Protein AF-A0A8J8CEZ8-F1 (afdb_monomer_lite)

Structure (mmCIF, N/CA/C/O backbone):
data_AF-A0A8J8CEZ8-F1
#
_entry.id   AF-A0A8J8CEZ8-F1
#
loop_
_atom_site.group_PDB
_atom_site.id
_atom_site.type_symbol
_atom_site.label_atom_id
_atom_site.label_alt_id
_atom_site.label_comp_id
_atom_site.label_asym_id
_atom_site.label_entity_id
_atom_site.label_seq_id
_atom_site.pdbx_PDB_ins_code
_atom_site.Cartn_x
_atom_site.Cartn_y
_atom_site.Cartn_z
_atom_site.occupancy
_atom_site.B_iso_or_equiv
_atom_site.auth_seq_id
_atom_site.auth_comp_id
_atom_site.auth_asym_id
_atom_site.auth_atom_id
_atom_site.pdbx_PDB_model_num
ATOM 1 N N . ALA A 1 1 ? 4.492 6.160 35.138 1.00 44.81 1 ALA A N 1
ATOM 2 C CA . ALA A 1 1 ? 5.786 5.845 35.775 1.00 44.81 1 ALA A CA 1
ATOM 3 C C . ALA A 1 1 ? 6.842 6.948 35.586 1.00 44.81 1 ALA A C 1
ATOM 5 O O . ALA A 1 1 ? 8.017 6.666 35.756 1.00 44.81 1 ALA A O 1
ATOM 6 N N . TYR A 1 2 ? 6.463 8.201 35.292 1.00 51.16 2 TYR A N 1
ATOM 7 C CA . TYR A 1 2 ? 7.437 9.279 35.070 1.00 51.16 2 TYR A CA 1
ATOM 8 C C . TYR A 1 2 ? 6.919 10.587 35.657 1.00 51.16 2 TYR A C 1
ATOM 10 O O . TYR A 1 2 ? 6.386 11.443 34.961 1.00 51.16 2 TYR A O 1
ATOM 18 N N . THR A 1 3 ? 7.048 10.704 36.970 1.00 40.44 3 THR A N 1
ATOM 19 C CA . THR A 1 3 ? 6.851 11.951 37.705 1.00 40.44 3 THR A CA 1
ATOM 20 C C . THR A 1 3 ? 8.167 12.202 38.431 1.00 40.44 3 THR A C 1
ATOM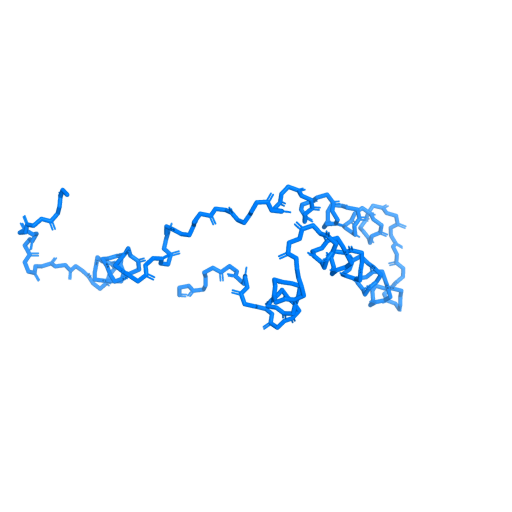 22 O O . THR A 1 3 ? 8.620 11.325 39.161 1.00 40.44 3 THR A O 1
ATOM 25 N N . ASN A 1 4 ? 8.779 13.370 38.204 1.00 53.59 4 ASN A N 1
ATOM 26 C CA . ASN A 1 4 ? 10.055 13.832 38.785 1.00 53.59 4 ASN A CA 1
ATOM 27 C C . ASN A 1 4 ? 11.328 13.332 38.103 1.00 53.59 4 ASN A C 1
ATOM 29 O O . ASN A 1 4 ? 12.202 12.746 38.740 1.00 53.59 4 ASN A O 1
ATOM 33 N N . LEU A 1 5 ? 11.474 13.617 36.813 1.00 53.97 5 LEU A N 1
ATOM 34 C CA . LEU A 1 5 ? 12.780 13.478 36.197 1.00 53.97 5 LEU A CA 1
ATOM 35 C C . LEU A 1 5 ? 13.592 14.801 36.300 1.00 53.97 5 LEU A C 1
ATOM 37 O O . LEU A 1 5 ? 12.993 15.869 36.170 1.00 53.97 5 LEU A O 1
ATOM 41 N N . PRO A 1 6 ? 14.923 14.765 36.537 1.00 57.88 6 PRO A N 1
ATOM 42 C CA . PRO A 1 6 ? 15.742 15.954 36.838 1.00 57.88 6 PRO A CA 1
ATOM 43 C C . PRO A 1 6 ? 15.796 16.975 35.694 1.00 57.88 6 PRO A C 1
ATOM 45 O O . PRO A 1 6 ? 15.877 16.584 34.540 1.00 57.88 6 PRO A O 1
ATOM 48 N N . SER A 1 7 ? 15.847 18.276 35.995 1.00 53.16 7 SER A N 1
ATOM 49 C CA . SER A 1 7 ? 15.786 19.395 35.029 1.00 53.16 7 SER A CA 1
ATOM 50 C C . SER A 1 7 ? 16.908 19.456 33.975 1.00 53.16 7 SER A C 1
ATOM 52 O O . SER A 1 7 ? 16.830 20.263 33.052 1.00 53.16 7 SER A O 1
ATOM 54 N N . SER A 1 8 ? 17.920 18.589 34.052 1.00 56.16 8 SER A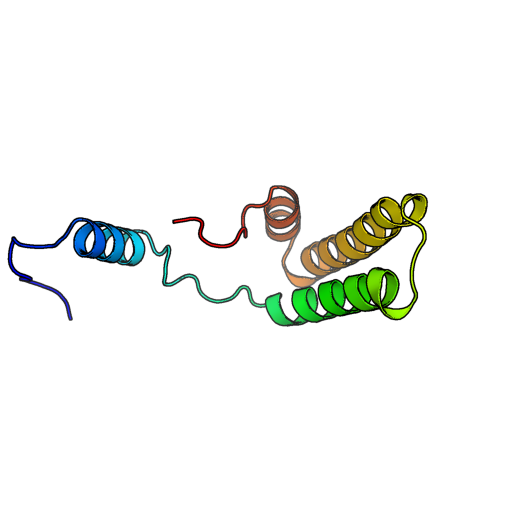 N 1
ATOM 55 C CA . SER A 1 8 ? 19.007 18.469 33.075 1.00 56.16 8 SER A CA 1
ATOM 56 C C . SER A 1 8 ? 18.661 17.527 31.910 1.00 56.16 8 SER A C 1
ATOM 58 O O . SER A 1 8 ? 19.480 16.695 31.513 1.00 56.16 8 SER A O 1
ATOM 60 N N . TYR A 1 9 ? 17.443 17.615 31.372 1.00 54.19 9 TYR A N 1
ATOM 61 C CA . TYR A 1 9 ? 17.097 16.905 30.142 1.00 54.19 9 TYR A CA 1
ATOM 62 C C . TYR A 1 9 ? 17.880 17.529 28.989 1.00 54.19 9 TYR A C 1
ATOM 64 O O . TYR A 1 9 ? 17.698 18.704 28.680 1.00 54.19 9 TYR A O 1
ATOM 72 N N . SER A 1 10 ? 18.761 16.752 28.354 1.00 67.75 10 SER A N 1
ATOM 73 C CA . SER A 1 10 ? 19.373 17.145 27.083 1.00 67.75 10 SER A CA 1
ATOM 74 C C . SER A 1 10 ? 18.278 17.528 26.078 1.00 67.75 10 SER A C 1
ATOM 76 O O . SER A 1 10 ? 17.139 17.073 26.200 1.00 67.75 10 SER A O 1
ATOM 78 N N . VAL A 1 11 ? 18.604 18.325 25.055 1.00 62.28 11 VAL A N 1
ATOM 79 C CA . VAL A 1 11 ? 17.670 18.643 23.951 1.00 62.28 11 VAL A CA 1
ATOM 80 C C . VAL A 1 11 ? 16.997 17.368 23.413 1.00 62.28 11 VAL A C 1
ATOM 82 O O . VAL A 1 11 ? 15.796 17.347 23.163 1.00 62.28 11 VAL A O 1
ATOM 85 N N . VAL A 1 12 ? 17.754 16.268 23.353 1.00 56.78 12 VAL A N 1
ATOM 86 C CA . VAL A 1 12 ? 17.276 14.930 22.976 1.00 56.78 12 VAL A CA 1
ATOM 87 C C . VAL A 1 12 ? 16.246 14.381 23.968 1.00 56.78 12 VAL A C 1
ATOM 89 O O . VAL A 1 12 ? 15.223 13.838 23.567 1.00 56.78 12 VAL A O 1
ATOM 92 N N . GLY A 1 13 ? 16.483 14.540 25.267 1.00 61.94 13 GLY A N 1
ATOM 93 C CA . GLY A 1 13 ? 15.563 14.108 26.312 1.00 61.94 13 GLY A CA 1
ATOM 94 C C . GLY A 1 13 ? 14.254 14.912 26.355 1.00 61.94 13 GLY A C 1
ATOM 95 O O . GLY A 1 13 ? 13.196 14.322 26.563 1.00 61.94 13 GLY A O 1
ATOM 96 N N . GLN A 1 14 ? 14.297 16.229 26.117 1.00 66.06 14 GLN A N 1
ATOM 97 C CA . GLN A 1 14 ? 13.077 17.041 25.982 1.00 66.06 14 GLN A CA 1
ATOM 98 C C . GLN A 1 14 ? 12.285 16.652 24.732 1.00 66.06 14 GLN A C 1
ATOM 100 O O . GLN A 1 14 ? 11.073 16.459 24.820 1.00 66.06 14 GLN A O 1
ATOM 105 N N . ALA A 1 15 ? 12.968 16.447 23.600 1.00 62.41 15 ALA A N 1
ATOM 106 C CA . ALA A 1 15 ? 12.343 15.953 22.376 1.00 62.41 15 ALA A CA 1
ATOM 107 C C . ALA A 1 15 ? 11.684 14.576 22.588 1.00 62.41 15 ALA A C 1
ATOM 109 O O . ALA A 1 15 ? 10.549 14.365 22.165 1.00 62.41 15 ALA A O 1
ATOM 110 N N . LEU A 1 16 ? 12.343 13.668 23.319 1.00 62.22 16 LEU A N 1
ATOM 111 C CA . LEU A 1 16 ? 11.798 12.359 23.699 1.00 62.22 16 LEU A CA 1
ATOM 112 C C . LEU A 1 16 ? 10.561 12.471 24.590 1.00 62.22 16 LEU A C 1
ATOM 114 O O . LEU A 1 16 ? 9.536 11.860 24.292 1.00 62.22 16 LEU A O 1
ATOM 118 N N . GLN A 1 17 ? 10.625 13.262 25.662 1.00 66.00 17 GLN A N 1
ATOM 119 C CA . GLN A 1 17 ? 9.492 13.461 26.568 1.00 66.00 17 GLN A CA 1
ATOM 120 C C . GLN A 1 17 ? 8.302 14.084 25.829 1.00 66.00 17 GLN A C 1
ATOM 122 O O . GLN A 1 17 ? 7.160 13.657 26.019 1.00 66.00 17 GLN A O 1
ATOM 127 N N . GLN A 1 18 ? 8.560 15.063 24.961 1.00 66.62 18 GLN A N 1
ATOM 128 C CA . GLN A 1 18 ? 7.528 15.714 24.168 1.00 66.62 18 GLN A CA 1
ATOM 129 C C . GLN A 1 18 ? 6.901 14.738 23.179 1.00 66.62 18 GLN A C 1
ATOM 131 O O . GLN A 1 18 ? 5.682 14.636 23.144 1.00 66.62 18 GLN A O 1
ATOM 136 N N . ALA A 1 19 ? 7.703 13.947 22.473 1.00 57.62 19 ALA A N 1
ATOM 137 C CA . ALA A 1 19 ? 7.212 12.936 21.547 1.00 57.62 19 ALA A CA 1
ATOM 138 C C . ALA A 1 19 ? 6.487 11.757 22.234 1.00 57.62 19 ALA A C 1
ATOM 140 O O . ALA A 1 19 ? 5.585 11.161 21.648 1.00 57.62 19 ALA A O 1
ATOM 141 N N . ILE A 1 20 ? 6.811 11.424 23.488 1.00 63.03 20 ILE A N 1
ATOM 142 C CA . ILE A 1 20 ? 6.008 10.487 24.295 1.00 63.03 20 ILE A CA 1
ATOM 143 C C . ILE A 1 20 ? 4.666 11.130 24.677 1.00 63.03 20 ILE A C 1
ATOM 145 O O . ILE A 1 20 ? 3.617 10.507 24.528 1.00 63.03 20 ILE A O 1
ATOM 149 N N . THR A 1 21 ? 4.687 12.385 25.134 1.00 64.31 21 THR A N 1
ATOM 150 C CA . THR A 1 21 ? 3.499 13.101 25.639 1.00 64.31 21 THR A CA 1
ATOM 151 C C . THR A 1 21 ? 2.505 13.434 24.524 1.00 64.31 21 THR A C 1
ATOM 153 O O . THR A 1 21 ? 1.297 13.360 24.730 1.00 64.31 21 THR A O 1
ATOM 156 N N . THR A 1 22 ? 2.989 13.751 23.323 1.00 61.53 22 THR A N 1
ATOM 157 C CA . THR A 1 22 ? 2.155 14.002 22.137 1.00 61.53 22 THR A CA 1
ATOM 158 C C . THR A 1 22 ? 1.719 12.715 21.430 1.00 61.53 22 THR A C 1
ATOM 160 O O . THR A 1 22 ? 1.013 12.778 20.425 1.00 61.53 22 THR A O 1
ATOM 163 N N . GLY A 1 23 ? 2.123 11.542 21.935 1.00 54.00 23 GLY A N 1
ATOM 164 C CA . GLY A 1 23 ? 1.806 10.246 21.333 1.00 54.00 23 GLY A CA 1
ATOM 165 C C . GLY A 1 23 ? 2.535 9.982 20.013 1.00 54.00 23 GLY A C 1
ATOM 166 O O . GLY A 1 23 ? 2.150 9.077 19.277 1.00 54.00 23 GLY A O 1
ATOM 167 N N . VAL A 1 24 ? 3.586 10.749 19.710 1.00 52.84 24 VAL A N 1
ATOM 168 C CA . VAL A 1 24 ? 4.402 10.622 18.498 1.00 52.84 24 VAL A CA 1
ATOM 169 C C . VAL A 1 24 ? 5.096 9.262 18.462 1.00 52.84 24 VAL A C 1
ATOM 171 O O . VAL A 1 24 ? 4.906 8.538 17.496 1.00 52.84 24 VAL A O 1
ATOM 174 N N . PHE A 1 25 ? 5.788 8.840 19.528 1.00 48.91 25 PHE A N 1
ATOM 175 C CA . PHE A 1 25 ? 6.448 7.519 19.578 1.00 48.91 25 PHE A CA 1
ATOM 176 C C . PHE A 1 25 ? 5.510 6.337 19.866 1.00 48.91 25 PHE A C 1
ATOM 178 O O . PHE A 1 25 ? 5.912 5.186 19.721 1.00 48.91 25 PHE A O 1
ATOM 185 N N . LEU A 1 26 ? 4.277 6.605 20.297 1.00 52.59 26 LEU A N 1
ATOM 186 C CA . LEU A 1 26 ? 3.347 5.600 20.818 1.00 52.59 26 LEU A CA 1
ATOM 187 C C . LEU A 1 26 ? 2.025 5.592 20.041 1.00 52.59 26 LEU A C 1
ATOM 189 O O . LEU A 1 26 ? 0.957 5.405 20.627 1.00 52.59 26 LEU A O 1
ATOM 193 N N . ARG A 1 27 ? 2.063 5.791 18.717 1.00 54.00 27 ARG A N 1
ATOM 194 C CA . ARG A 1 27 ? 0.888 5.477 17.896 1.00 54.00 27 ARG A CA 1
ATOM 195 C C . ARG A 1 27 ? 0.734 3.966 17.825 1.00 54.00 27 ARG A C 1
ATOM 197 O O . ARG A 1 27 ? 1.641 3.263 17.385 1.00 54.00 27 ARG A O 1
ATOM 204 N N . ASN A 1 28 ? -0.443 3.479 18.214 1.00 55.25 28 ASN A N 1
ATOM 205 C CA . ASN A 1 28 ? -0.821 2.109 17.908 1.00 55.25 28 ASN A CA 1
ATOM 206 C C . ASN A 1 28 ? -0.686 1.895 16.394 1.00 55.25 28 ASN A C 1
ATOM 208 O O . ASN A 1 28 ? -1.159 2.748 15.630 1.00 55.25 28 ASN A O 1
ATOM 212 N N . PRO A 1 29 ? -0.045 0.794 15.955 1.00 63.53 29 PRO A N 1
ATOM 213 C CA . PRO A 1 29 ? 0.037 0.477 14.541 1.00 63.53 29 PRO A CA 1
ATOM 214 C C . PRO A 1 29 ? -1.377 0.483 13.976 1.00 63.53 29 PRO A C 1
ATOM 216 O O . PRO A 1 29 ? -2.308 -0.048 14.592 1.00 63.53 29 PRO A O 1
ATOM 219 N N . THR A 1 30 ? -1.555 1.131 12.827 1.00 76.38 30 THR A N 1
ATOM 220 C CA . THR A 1 30 ? -2.864 1.128 12.193 1.00 76.38 30 THR A CA 1
ATOM 221 C C . THR A 1 30 ? -3.244 -0.327 11.913 1.00 76.38 30 THR A C 1
ATOM 223 O O . THR A 1 30 ? -2.410 -1.103 11.444 1.00 76.38 30 THR A O 1
ATOM 226 N N . PRO A 1 31 ? -4.487 -0.742 12.202 1.00 83.31 31 PRO A N 1
ATOM 227 C CA . PRO A 1 31 ? -4.893 -2.145 12.075 1.00 83.31 31 PRO A CA 1
ATOM 228 C C . PRO A 1 31 ? -4.738 -2.695 10.646 1.00 83.31 31 PRO A C 1
ATOM 230 O O . PRO A 1 31 ? -4.705 -3.904 10.441 1.00 83.31 31 PRO A O 1
ATOM 233 N N . TRP A 1 32 ? -4.602 -1.811 9.657 1.00 87.62 32 TRP A N 1
ATOM 234 C CA . TRP A 1 32 ? -4.395 -2.124 8.248 1.00 87.62 32 TRP A CA 1
ATOM 235 C C . TRP A 1 32 ? -2.922 -2.145 7.801 1.00 87.62 32 TRP A C 1
ATOM 237 O O . TRP A 1 32 ? -2.664 -2.388 6.621 1.00 87.62 32 TRP A O 1
ATOM 247 N N . ILE A 1 33 ? -1.946 -1.919 8.691 1.00 87.00 33 ILE A N 1
ATOM 248 C CA . ILE A 1 33 ? -0.517 -1.828 8.329 1.00 87.00 33 ILE A CA 1
ATOM 249 C C . ILE A 1 33 ? 0.007 -3.093 7.637 1.00 87.00 33 ILE A C 1
ATOM 251 O O . ILE A 1 33 ? 0.798 -3.016 6.700 1.00 87.00 33 ILE A O 1
ATOM 255 N N . THR A 1 34 ? -0.488 -4.268 8.034 1.00 89.75 34 THR A N 1
ATOM 256 C CA . THR A 1 34 ? -0.140 -5.541 7.392 1.00 89.75 34 THR A CA 1
ATOM 257 C C . THR A 1 34 ? -0.568 -5.557 5.927 1.00 89.75 34 THR A C 1
ATOM 259 O O . THR A 1 34 ? 0.198 -5.989 5.070 1.00 89.75 34 THR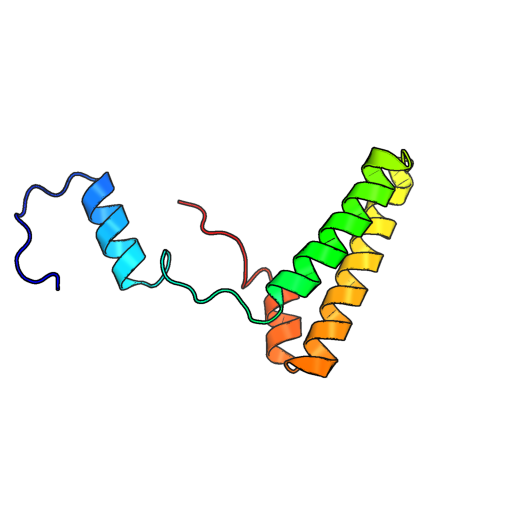 A O 1
ATOM 262 N N . TYR A 1 35 ? -1.762 -5.040 5.617 1.00 92.62 35 TYR A N 1
ATOM 263 C CA . TYR A 1 35 ? -2.247 -4.961 4.239 1.00 92.62 35 TYR A CA 1
ATOM 264 C C . TYR A 1 35 ? -1.455 -3.931 3.429 1.00 92.62 35 TYR A C 1
ATOM 266 O O . TYR A 1 35 ? -1.054 -4.210 2.300 1.00 92.62 35 TYR A O 1
ATOM 274 N N . TRP A 1 36 ? -1.140 -2.782 4.033 1.00 92.38 36 TRP A N 1
ATOM 275 C CA . TRP A 1 36 ? -0.266 -1.788 3.413 1.00 92.38 36 TRP A CA 1
ATOM 276 C C . TRP A 1 36 ? 1.100 -2.381 3.037 1.00 92.38 36 TRP A C 1
ATOM 278 O O . TRP A 1 36 ? 1.538 -2.217 1.902 1.00 92.38 36 TRP A O 1
ATOM 288 N N . ASN A 1 37 ? 1.731 -3.152 3.932 1.00 90.75 37 ASN A N 1
ATOM 289 C CA . ASN A 1 37 ? 3.010 -3.818 3.659 1.00 90.75 37 ASN A CA 1
ATOM 290 C C . ASN A 1 37 ? 2.923 -4.795 2.479 1.00 90.75 37 ASN A C 1
ATOM 292 O O . ASN A 1 37 ? 3.859 -4.881 1.685 1.00 90.75 37 ASN A O 1
ATOM 296 N N . VAL A 1 38 ? 1.804 -5.511 2.332 1.00 94.88 38 VAL A N 1
ATOM 297 C CA . VAL A 1 38 ? 1.568 -6.396 1.180 1.00 94.88 38 VAL A CA 1
ATOM 298 C C . VAL A 1 38 ? 1.488 -5.587 -0.115 1.00 94.88 38 VAL A C 1
ATOM 300 O O . VAL A 1 38 ? 2.138 -5.944 -1.096 1.00 94.88 38 VAL A O 1
ATOM 303 N N . ILE A 1 39 ? 0.726 -4.491 -0.124 1.00 95.69 39 ILE A N 1
ATOM 304 C CA . ILE A 1 39 ? 0.593 -3.601 -1.287 1.00 95.69 39 ILE A CA 1
ATOM 305 C C . ILE A 1 39 ? 1.944 -2.976 -1.660 1.00 95.69 39 ILE A C 1
ATOM 307 O O . ILE A 1 39 ? 2.347 -3.029 -2.822 1.00 95.69 39 ILE A O 1
ATOM 311 N N . ALA A 1 40 ? 2.678 -2.454 -0.677 1.00 93.62 40 ALA A N 1
ATOM 312 C CA . ALA A 1 40 ? 3.998 -1.863 -0.873 1.00 93.62 40 ALA A CA 1
ATOM 313 C C . ALA A 1 40 ? 5.011 -2.886 -1.413 1.00 93.62 40 ALA A C 1
ATOM 315 O O . ALA A 1 40 ? 5.760 -2.585 -2.340 1.00 93.62 40 ALA A O 1
ATOM 316 N N . SER A 1 41 ? 4.991 -4.117 -0.892 1.00 96.06 41 SER A N 1
ATOM 317 C CA . SER A 1 41 ? 5.877 -5.197 -1.349 1.00 96.06 41 SER A CA 1
ATOM 318 C C . SER A 1 41 ? 5.582 -5.614 -2.792 1.00 96.06 41 SER A C 1
ATOM 320 O O . SER A 1 41 ? 6.509 -5.870 -3.558 1.00 96.06 41 SER A O 1
ATOM 322 N N . LYS A 1 42 ? 4.304 -5.638 -3.195 1.00 96.75 42 LYS A N 1
ATOM 323 C CA . LYS A 1 42 ? 3.906 -5.900 -4.587 1.00 96.75 42 LYS A CA 1
ATOM 324 C C . LYS A 1 42 ? 4.351 -4.785 -5.532 1.00 96.75 42 LYS A C 1
ATOM 326 O O . LYS A 1 42 ? 4.908 -5.078 -6.585 1.00 96.75 42 LYS A O 1
ATOM 331 N N . ALA A 1 43 ? 4.158 -3.525 -5.137 1.00 95.88 43 ALA A N 1
ATOM 332 C CA . ALA A 1 43 ? 4.643 -2.378 -5.902 1.00 95.88 43 ALA A CA 1
ATOM 333 C C . ALA A 1 43 ? 6.166 -2.428 -6.075 1.00 95.88 43 ALA A C 1
ATOM 335 O O . ALA A 1 43 ? 6.669 -2.251 -7.182 1.00 95.88 43 ALA A O 1
ATOM 336 N N . TRP A 1 44 ? 6.892 -2.731 -4.997 1.00 96.25 44 TRP A N 1
ATOM 337 C CA . TRP A 1 44 ? 8.342 -2.877 -5.034 1.00 96.25 44 TRP A CA 1
ATOM 338 C C . TRP A 1 44 ? 8.781 -4.004 -5.968 1.00 96.25 44 TRP A C 1
ATOM 340 O O . TRP A 1 44 ? 9.642 -3.772 -6.811 1.00 96.25 44 TRP A O 1
ATOM 350 N N . ALA A 1 45 ? 8.173 -5.190 -5.873 1.00 97.62 45 ALA A N 1
ATOM 351 C CA . ALA A 1 45 ? 8.508 -6.311 -6.749 1.00 97.62 45 ALA A CA 1
ATOM 352 C C . ALA A 1 45 ? 8.294 -5.944 -8.224 1.00 97.62 45 ALA A C 1
ATOM 354 O O . ALA A 1 45 ? 9.201 -6.096 -9.037 1.00 97.62 45 ALA A O 1
ATOM 355 N N . GLN A 1 46 ? 7.150 -5.343 -8.547 1.00 97.38 46 GLN A N 1
ATOM 356 C CA . GLN A 1 46 ? 6.834 -4.961 -9.919 1.00 97.38 46 GLN A CA 1
ATOM 357 C C . GLN A 1 46 ? 7.752 -3.857 -10.468 1.00 97.38 46 GLN A C 1
ATOM 359 O O . GLN A 1 46 ? 8.021 -3.810 -11.664 1.00 97.38 46 GLN A O 1
ATOM 364 N N . ILE A 1 47 ? 8.239 -2.950 -9.620 1.00 96.81 47 ILE A N 1
ATOM 365 C CA . ILE A 1 47 ? 9.149 -1.883 -10.056 1.00 96.81 47 ILE A CA 1
ATOM 366 C C . ILE A 1 47 ? 10.586 -2.399 -10.161 1.00 96.81 47 ILE A C 1
ATOM 368 O O . ILE A 1 47 ? 11.252 -2.167 -11.167 1.00 96.81 47 ILE A O 1
ATOM 372 N N . ILE A 1 48 ? 11.068 -3.070 -9.116 1.00 96.88 48 ILE A N 1
ATOM 373 C CA . ILE A 1 48 ? 12.487 -3.379 -8.924 1.00 96.88 48 ILE A CA 1
ATOM 374 C C . ILE A 1 48 ? 12.842 -4.767 -9.440 1.00 96.88 48 ILE A C 1
ATOM 376 O O . ILE A 1 48 ? 13.835 -4.908 -10.144 1.00 96.88 48 ILE A O 1
ATOM 380 N N . VAL A 1 49 ? 12.051 -5.787 -9.106 1.00 97.06 49 VAL A N 1
ATOM 381 C CA . VAL A 1 49 ? 12.337 -7.174 -9.512 1.00 97.06 49 VAL A CA 1
ATOM 382 C C . VAL A 1 49 ? 11.976 -7.379 -10.980 1.00 97.06 49 VAL A C 1
ATOM 384 O O . VAL A 1 49 ? 12.775 -7.930 -11.738 1.00 97.06 49 VAL A O 1
ATOM 387 N N . ASP A 1 50 ? 10.824 -6.861 -11.406 1.00 97.06 50 ASP A N 1
ATOM 388 C CA . ASP A 1 50 ? 10.356 -6.983 -12.793 1.00 97.06 50 ASP A CA 1
ATOM 389 C C . ASP A 1 50 ? 10.920 -5.886 -13.719 1.00 97.06 50 ASP A C 1
ATOM 391 O O . ASP A 1 50 ? 10.618 -5.867 -14.910 1.00 97.06 50 ASP A O 1
ATOM 395 N N . HIS A 1 51 ? 11.767 -4.994 -13.190 1.00 95.44 51 HIS A N 1
ATOM 396 C CA . HIS A 1 51 ? 12.443 -3.921 -13.929 1.00 95.44 51 HIS A CA 1
ATOM 397 C C . HIS A 1 51 ? 11.483 -3.050 -14.762 1.00 95.44 51 HIS A C 1
ATOM 399 O O . HIS A 1 51 ? 11.676 -2.860 -15.968 1.00 95.44 51 HIS A O 1
ATOM 405 N N . ALA A 1 52 ? 10.440 -2.504 -14.127 1.00 95.75 52 ALA A N 1
ATOM 406 C CA . ALA A 1 52 ? 9.491 -1.627 -14.808 1.00 95.75 52 ALA A CA 1
ATOM 407 C C . ALA A 1 52 ? 10.189 -0.415 -15.443 1.00 95.75 52 ALA A C 1
ATOM 409 O O . ALA A 1 52 ? 11.095 0.192 -14.865 1.00 95.75 52 ALA A O 1
ATOM 410 N N . ASN A 1 53 ? 9.714 -0.005 -16.621 1.00 96.44 53 ASN A N 1
ATOM 411 C CA . ASN A 1 53 ? 10.197 1.215 -17.250 1.00 96.44 53 ASN A CA 1
ATOM 412 C C . ASN A 1 53 ? 9.821 2.424 -16.378 1.00 96.44 53 ASN A C 1
ATOM 414 O O . ASN A 1 53 ? 8.728 2.477 -15.811 1.00 96.44 53 ASN A O 1
ATOM 418 N N . TYR A 1 54 ? 10.690 3.432 -16.318 1.00 95.25 54 TYR A N 1
ATOM 419 C CA . TYR A 1 54 ? 10.476 4.648 -15.537 1.00 95.25 54 TYR A CA 1
ATOM 420 C C . TYR A 1 54 ? 9.122 5.315 -15.829 1.00 95.25 54 TYR A C 1
ATOM 422 O O . TYR A 1 54 ? 8.428 5.745 -14.911 1.00 95.25 54 TYR A O 1
ATOM 430 N N . ALA A 1 55 ? 8.692 5.315 -17.096 1.00 97.25 55 ALA A N 1
ATOM 431 C CA . ALA A 1 55 ? 7.393 5.857 -17.499 1.00 97.25 55 ALA A CA 1
ATOM 432 C C . ALA A 1 55 ? 6.185 5.102 -16.899 1.00 97.25 55 ALA A C 1
ATOM 434 O O . ALA A 1 55 ? 5.095 5.661 -16.808 1.00 97.25 55 ALA A O 1
ATOM 435 N N . GLN A 1 56 ? 6.362 3.844 -16.485 1.00 95.94 56 GLN A N 1
ATOM 436 C CA . GLN A 1 56 ? 5.310 2.999 -15.909 1.00 95.94 56 GLN A CA 1
ATOM 437 C C . GLN A 1 56 ? 5.213 3.135 -14.384 1.00 95.94 56 GLN A C 1
ATOM 439 O O . GLN A 1 56 ? 4.150 2.867 -13.822 1.00 95.94 56 GLN A O 1
ATOM 444 N N . ILE A 1 57 ? 6.285 3.576 -13.714 1.00 94.94 57 ILE A N 1
ATOM 445 C CA . ILE A 1 57 ? 6.361 3.662 -12.247 1.00 94.94 57 ILE A CA 1
ATOM 446 C C . ILE A 1 57 ? 5.196 4.470 -11.647 1.00 94.94 57 ILE A C 1
ATOM 448 O O . ILE A 1 57 ? 4.552 3.953 -10.732 1.00 94.94 57 ILE A O 1
ATOM 452 N N . PRO A 1 58 ? 4.840 5.673 -12.151 1.00 97.31 58 PRO A N 1
ATOM 453 C CA . PRO A 1 58 ? 3.716 6.429 -11.595 1.00 97.31 58 PRO A CA 1
ATOM 454 C C . PRO A 1 58 ? 2.386 5.669 -11.676 1.00 97.31 58 PRO A C 1
ATOM 456 O O . PRO A 1 58 ? 1.606 5.688 -10.725 1.00 97.31 58 PRO A O 1
ATOM 459 N N . GLY A 1 59 ? 2.144 4.957 -12.782 1.00 97.50 59 GLY A N 1
ATOM 460 C CA . GLY A 1 59 ? 0.935 4.153 -12.970 1.00 97.50 59 GLY A CA 1
ATOM 461 C C . GLY A 1 59 ? 0.875 2.951 -12.027 1.00 97.50 59 GLY A C 1
ATOM 462 O O . GLY A 1 59 ? -0.177 2.672 -11.454 1.00 97.50 59 GLY A O 1
ATOM 463 N N . ILE A 1 60 ? 2.009 2.281 -11.805 1.00 96.62 60 ILE A N 1
ATOM 464 C CA . ILE A 1 60 ? 2.120 1.166 -10.853 1.00 96.62 60 ILE A CA 1
ATOM 465 C C . ILE A 1 60 ? 1.820 1.653 -9.431 1.00 96.62 60 ILE A C 1
ATOM 467 O O . ILE A 1 60 ? 0.974 1.079 -8.743 1.00 96.62 60 ILE A O 1
ATOM 471 N N . LEU A 1 61 ? 2.466 2.742 -9.007 1.00 95.19 61 LEU A N 1
ATOM 472 C CA . LEU A 1 61 ? 2.258 3.324 -7.681 1.00 95.19 61 LEU A CA 1
ATOM 473 C C . LEU A 1 61 ? 0.811 3.792 -7.486 1.00 95.19 61 LEU A C 1
ATOM 475 O O . LEU A 1 61 ? 0.217 3.499 -6.451 1.00 95.19 61 LEU A O 1
ATOM 479 N N . SER A 1 62 ? 0.224 4.455 -8.487 1.00 96.12 62 SER A N 1
ATOM 480 C CA . SER A 1 62 ? -1.177 4.891 -8.450 1.00 96.12 62 SER A CA 1
ATOM 481 C C . SER A 1 62 ? -2.146 3.707 -8.361 1.00 96.12 62 SER A C 1
ATOM 483 O O . SER A 1 62 ? -3.073 3.732 -7.551 1.00 96.12 62 SER A O 1
ATOM 485 N N . SER A 1 63 ? -1.902 2.628 -9.114 1.00 97.56 63 SER A N 1
ATOM 486 C CA . SER A 1 63 ? -2.733 1.420 -9.060 1.00 97.56 63 SER A CA 1
ATOM 487 C C . SER A 1 63 ? -2.732 0.798 -7.663 1.00 97.56 63 SER A C 1
ATOM 489 O O . SER A 1 63 ? -3.795 0.553 -7.091 1.00 97.56 63 SER A O 1
ATOM 491 N N . TYR A 1 64 ? -1.557 0.594 -7.071 1.00 97.00 64 TYR A N 1
ATOM 492 C CA . TYR A 1 64 ? -1.450 0.014 -5.734 1.00 97.00 64 TYR A CA 1
ATOM 493 C C . TYR A 1 64 ? -1.982 0.938 -4.634 1.00 97.00 64 TYR A C 1
ATOM 495 O O . TYR A 1 64 ? -2.656 0.467 -3.717 1.00 97.00 64 TYR A O 1
ATOM 503 N N . ASN A 1 65 ? -1.765 2.249 -4.746 1.00 94.75 65 ASN A N 1
ATOM 504 C CA . ASN A 1 65 ? -2.378 3.223 -3.847 1.00 94.75 65 ASN A CA 1
ATOM 505 C C . ASN A 1 65 ? -3.921 3.150 -3.916 1.00 94.75 65 ASN A C 1
ATOM 507 O O . ASN A 1 65 ? -4.560 3.021 -2.873 1.00 94.75 65 ASN A O 1
ATOM 511 N N . SER A 1 66 ? -4.517 3.081 -5.113 1.00 96.19 66 SER A N 1
ATOM 512 C CA . SER A 1 66 ? -5.978 2.967 -5.264 1.00 96.19 66 SER A CA 1
ATOM 513 C C . SER A 1 66 ? -6.557 1.682 -4.650 1.00 96.19 66 SER A C 1
ATOM 515 O O . SER A 1 66 ? -7.657 1.693 -4.085 1.00 96.19 66 SER A O 1
ATOM 517 N N . GLN A 1 67 ? -5.802 0.575 -4.691 1.00 96.56 67 GLN A N 1
ATOM 518 C CA . GLN A 1 67 ? -6.170 -0.677 -4.019 1.00 96.56 67 GLN A CA 1
ATOM 519 C C . GLN A 1 67 ? -6.160 -0.510 -2.497 1.00 96.56 67 GLN A C 1
ATOM 521 O O . GLN A 1 67 ? -7.089 -0.959 -1.823 1.00 96.56 67 GLN A O 1
ATOM 526 N N . MET A 1 68 ? -5.147 0.174 -1.959 1.00 95.44 68 MET A N 1
ATOM 527 C CA . MET A 1 68 ? -5.077 0.492 -0.534 1.00 95.44 68 MET A CA 1
ATOM 528 C C . MET A 1 68 ? -6.242 1.391 -0.107 1.00 95.44 68 MET A C 1
ATOM 530 O O . MET A 1 68 ? -6.919 1.085 0.874 1.00 95.44 68 MET A O 1
ATOM 534 N N . TYR A 1 69 ? -6.530 2.449 -0.867 1.00 95.19 69 TYR A N 1
ATOM 535 C CA . TYR A 1 69 ? -7.662 3.336 -0.607 1.00 95.19 69 TYR A CA 1
ATOM 536 C C . TYR A 1 69 ? -8.990 2.573 -0.566 1.00 95.19 69 TYR A C 1
ATOM 538 O O . TYR A 1 69 ? -9.748 2.681 0.399 1.00 95.19 69 TYR A O 1
ATOM 546 N N . SER A 1 70 ? -9.235 1.732 -1.574 1.00 96.38 70 SER A N 1
ATOM 547 C CA . SER A 1 70 ? -10.449 0.914 -1.664 1.00 96.38 70 SER A CA 1
ATOM 548 C C . SER A 1 70 ? -10.567 -0.055 -0.485 1.00 96.38 70 SER A C 1
ATOM 550 O O . SER A 1 70 ? -11.640 -0.211 0.099 1.00 96.38 70 SER A O 1
ATOM 552 N N . TYR A 1 71 ? -9.457 -0.682 -0.082 1.00 96.25 71 TYR A N 1
ATOM 553 C CA . TYR A 1 71 ? -9.418 -1.539 1.101 1.00 96.25 71 TYR A CA 1
ATOM 554 C C . TYR A 1 71 ? -9.792 -0.765 2.373 1.00 96.25 71 TYR A C 1
ATOM 556 O O . TYR A 1 71 ? -10.608 -1.245 3.163 1.00 96.25 71 TYR A O 1
ATOM 564 N N . LEU A 1 72 ? -9.250 0.440 2.559 1.00 95.44 72 LEU A N 1
ATOM 565 C CA . LEU A 1 72 ? -9.561 1.283 3.714 1.00 95.44 72 LEU A CA 1
ATOM 566 C C . LEU A 1 72 ? -11.021 1.717 3.734 1.00 95.44 72 LEU A C 1
ATOM 568 O O . LEU A 1 72 ? -11.669 1.618 4.774 1.00 95.44 72 LEU A O 1
ATOM 572 N N . GLN A 1 73 ? -11.553 2.135 2.589 1.00 95.62 73 GLN A N 1
AT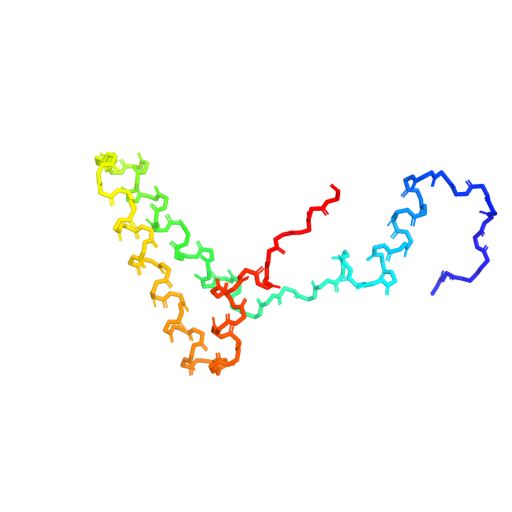OM 573 C CA . GLN A 1 73 ? -12.940 2.567 2.481 1.00 95.62 73 GLN A CA 1
ATOM 574 C C . GLN A 1 73 ? -13.905 1.437 2.865 1.00 95.62 73 GLN A C 1
ATOM 576 O O . GLN A 1 73 ? -14.843 1.668 3.630 1.00 95.62 73 GLN A O 1
ATOM 581 N N . ASN A 1 74 ? -13.629 0.215 2.402 1.00 96.00 74 ASN A N 1
ATOM 582 C CA . ASN A 1 74 ? -14.477 -0.955 2.636 1.00 96.00 74 ASN A CA 1
ATOM 583 C C . ASN A 1 74 ? -14.371 -1.526 4.059 1.00 96.00 74 ASN A C 1
ATOM 585 O O . ASN A 1 74 ? -15.359 -2.042 4.574 1.00 96.00 74 ASN A O 1
ATOM 589 N N . ASN A 1 75 ? -13.198 -1.451 4.698 1.00 94.62 75 ASN A N 1
ATOM 590 C CA . ASN A 1 75 ? -12.949 -2.119 5.986 1.00 94.62 75 ASN A CA 1
ATOM 591 C C . ASN A 1 75 ? -12.886 -1.161 7.187 1.00 94.62 75 ASN A C 1
ATOM 593 O O . ASN A 1 75 ? -13.069 -1.595 8.322 1.00 94.62 75 ASN A O 1
ATOM 597 N N . TYR A 1 76 ? -12.617 0.129 6.960 1.00 90.00 76 TYR A N 1
ATOM 598 C CA . TYR A 1 76 ? -12.330 1.106 8.017 1.00 90.00 76 TYR A CA 1
ATOM 599 C C . TYR A 1 76 ? -13.033 2.454 7.847 1.00 90.00 76 TYR A C 1
ATOM 601 O O . TYR A 1 76 ? -12.787 3.314 8.682 1.00 90.00 76 TYR A O 1
ATOM 609 N N . ASN A 1 77 ? -13.917 2.613 6.850 1.00 90.06 77 ASN A N 1
ATOM 610 C CA . ASN A 1 77 ? -14.669 3.822 6.471 1.00 90.06 77 ASN A CA 1
ATOM 611 C C . ASN A 1 77 ? -13.913 4.874 5.629 1.00 90.0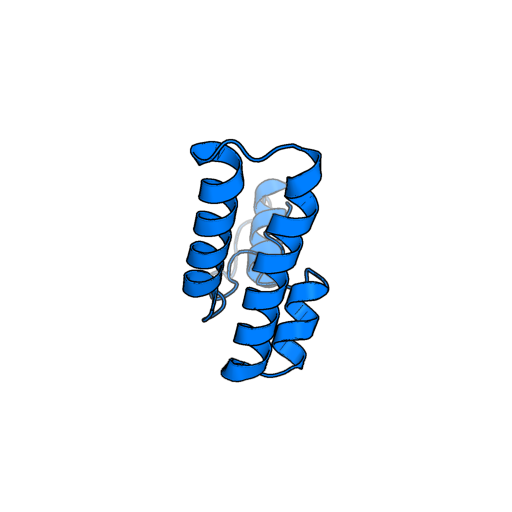6 77 ASN A C 1
ATOM 613 O O . ASN A 1 77 ? -12.689 4.874 5.496 1.00 90.06 77 ASN A O 1
ATOM 617 N N . GLY A 1 78 ? -14.690 5.796 5.046 1.00 89.56 78 GLY A N 1
ATOM 618 C CA . GLY A 1 78 ? -14.184 6.849 4.163 1.00 89.56 78 GLY A CA 1
ATOM 619 C C . GLY A 1 78 ? -13.263 7.861 4.850 1.00 89.56 78 GLY A C 1
ATOM 620 O O . GLY A 1 78 ? -12.325 8.336 4.223 1.00 89.56 78 GLY A O 1
ATOM 621 N N . THR A 1 79 ? -13.454 8.146 6.142 1.00 92.12 79 THR A N 1
ATOM 622 C CA . THR A 1 79 ? -12.576 9.059 6.894 1.00 92.12 79 THR A CA 1
ATOM 623 C C . THR A 1 79 ? -11.161 8.498 7.006 1.00 92.12 79 THR A C 1
ATOM 625 O O . THR A 1 79 ? -10.192 9.231 6.799 1.00 92.12 79 THR A O 1
ATOM 628 N N . VAL A 1 80 ? -11.021 7.199 7.291 1.00 89.56 80 VAL A N 1
ATOM 629 C CA . VAL A 1 80 ? -9.707 6.535 7.340 1.00 89.56 80 VAL A CA 1
ATOM 630 C C . VAL A 1 80 ? -9.057 6.520 5.957 1.00 89.56 80 VAL A C 1
ATOM 632 O O . VAL A 1 80 ? -7.879 6.852 5.837 1.00 89.56 80 VAL A O 1
ATOM 635 N N . ALA A 1 81 ? -9.821 6.209 4.907 1.00 91.38 81 ALA A N 1
ATOM 636 C CA . ALA A 1 81 ? -9.321 6.216 3.533 1.00 91.38 81 ALA A CA 1
ATOM 637 C C . ALA A 1 81 ? -8.829 7.613 3.101 1.00 91.38 81 ALA A C 1
ATOM 639 O O . ALA A 1 81 ? -7.716 7.755 2.599 1.00 91.38 81 ALA A O 1
ATOM 640 N N . SER A 1 82 ? -9.607 8.666 3.368 1.00 92.19 82 SER A N 1
ATOM 641 C CA . SER A 1 82 ? -9.217 10.051 3.067 1.00 92.19 82 SER A CA 1
ATOM 642 C C . SER A 1 82 ? -8.013 10.522 3.882 1.00 92.19 82 SER A C 1
ATOM 644 O O . SER A 1 82 ? -7.145 11.200 3.340 1.00 92.19 82 SER A O 1
ATOM 646 N N . THR A 1 83 ? -7.923 10.134 5.160 1.00 89.50 83 THR A N 1
ATOM 647 C CA . THR A 1 83 ? -6.761 10.455 6.011 1.00 89.50 83 THR A CA 1
ATOM 648 C C . THR A 1 83 ? -5.487 9.787 5.489 1.00 89.50 83 THR A C 1
ATOM 650 O O . THR A 1 83 ? -4.396 10.339 5.620 1.00 89.50 83 THR A O 1
ATOM 653 N N . TYR A 1 84 ? -5.605 8.604 4.883 1.00 89.19 84 TYR A N 1
ATOM 654 C CA . TYR A 1 84 ? -4.484 7.925 4.240 1.00 89.19 84 TYR A CA 1
ATOM 655 C C . TYR A 1 84 ? -3.993 8.662 2.995 1.00 89.19 84 TYR A C 1
ATOM 657 O O . TYR A 1 84 ? -2.797 8.945 2.917 1.00 89.19 84 TYR A O 1
ATOM 665 N N . GLU A 1 85 ? -4.890 9.063 2.093 1.00 88.75 85 GLU A N 1
ATOM 666 C CA . GLU A 1 85 ? -4.506 9.837 0.898 1.00 88.75 85 GLU A CA 1
ATOM 667 C C . GLU A 1 85 ? -3.906 11.195 1.232 1.00 88.75 85 GLU A C 1
ATOM 669 O O . GLU A 1 85 ? -2.975 11.650 0.573 1.00 88.75 85 GLU A O 1
ATOM 674 N N . SER A 1 86 ? -4.386 11.838 2.297 1.00 88.00 86 SER A N 1
ATOM 675 C CA . SER A 1 86 ? -3.827 13.111 2.745 1.00 88.00 86 SER A CA 1
ATOM 676 C C . SER A 1 86 ? -2.484 12.966 3.473 1.00 88.00 86 SER A C 1
ATOM 678 O O . SER A 1 86 ? -1.975 13.955 3.997 1.00 88.00 86 SER A O 1
ATOM 680 N N . GLY A 1 87 ? -1.928 11.754 3.589 1.00 81.56 87 GLY A N 1
ATOM 681 C CA . GLY A 1 87 ? -0.679 11.506 4.310 1.00 81.56 87 GLY A CA 1
ATOM 682 C C . GLY A 1 87 ? -0.795 11.626 5.835 1.00 81.56 87 GLY A C 1
ATOM 683 O O . GLY A 1 87 ? 0.214 11.747 6.522 1.00 81.56 87 GLY A O 1
ATOM 684 N N . GLY A 1 88 ? -1.997 11.551 6.414 1.00 79.44 88 GLY A N 1
ATOM 685 C CA . GLY A 1 88 ? -2.212 1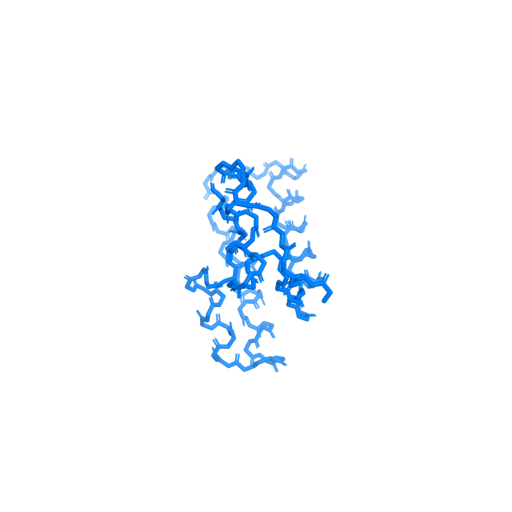1.680 7.865 1.00 79.44 88 GLY A CA 1
ATOM 686 C C . GLY A 1 88 ? -1.607 10.545 8.715 1.00 79.44 88 GLY A C 1
ATOM 687 O O . GLY A 1 88 ? -1.533 10.647 9.947 1.00 79.44 88 GLY A O 1
ATOM 688 N N . TYR A 1 89 ? -1.151 9.472 8.060 1.00 75.00 89 TYR A N 1
ATOM 689 C CA . TYR A 1 89 ? -0.464 8.323 8.663 1.00 75.00 89 TYR A CA 1
ATOM 690 C C . TYR A 1 89 ? 1.037 8.259 8.325 1.00 75.00 89 TYR A C 1
ATOM 692 O O . TYR A 1 89 ? 1.630 7.186 8.410 1.00 75.00 89 TYR A O 1
ATOM 700 N N . GLN A 1 90 ? 1.646 9.383 7.929 1.00 63.62 90 GLN A N 1
ATOM 701 C CA . GLN A 1 90 ? 3.086 9.474 7.669 1.00 63.62 90 GLN A CA 1
ATOM 702 C C . GLN A 1 90 ? 3.940 8.973 8.854 1.00 63.62 90 GLN A C 1
ATOM 704 O O . GLN A 1 90 ? 3.536 9.130 10.014 1.00 63.62 90 GLN A O 1
ATOM 709 N N . PRO A 1 91 ? 5.127 8.391 8.578 1.00 51.28 91 PRO A N 1
ATOM 710 C CA . PRO A 1 91 ? 6.116 8.092 9.606 1.00 51.28 91 PRO A CA 1
ATOM 711 C C . PRO A 1 91 ? 6.495 9.358 10.373 1.00 51.28 91 PRO A C 1
ATOM 713 O O . PRO A 1 91 ? 6.468 10.460 9.831 1.00 51.28 91 PRO A O 1
ATOM 716 N N . ILE A 1 92 ? 6.894 9.190 11.629 1.00 51.28 92 ILE A N 1
ATOM 717 C CA . ILE A 1 92 ? 7.409 10.286 12.448 1.00 51.28 92 ILE A CA 1
ATOM 718 C C . ILE A 1 92 ? 8.659 10.860 11.760 1.00 51.28 92 ILE A C 1
ATOM 720 O O . ILE A 1 92 ? 9.674 10.169 11.683 1.00 51.28 92 ILE A O 1
ATOM 724 N N . SER A 1 93 ? 8.615 12.110 11.289 1.00 42.53 93 SER A N 1
ATOM 725 C CA . SER A 1 93 ? 9.837 12.885 11.055 1.00 42.53 93 SER A CA 1
ATOM 726 C C . SER A 1 93 ? 10.203 13.587 12.360 1.00 42.53 93 SER A C 1
ATOM 728 O O . SER A 1 93 ? 9.421 14.406 12.850 1.00 42.53 93 SER A O 1
ATOM 730 N N . VAL A 1 94 ? 11.348 13.227 12.937 1.00 40.34 94 VAL A N 1
ATOM 731 C CA . VAL A 1 94 ? 11.997 13.998 14.009 1.00 40.34 94 VAL A CA 1
ATOM 732 C C . VAL A 1 94 ? 12.816 15.138 13.427 1.00 40.34 94 VAL A C 1
ATOM 734 O O . VAL A 1 94 ? 13.381 14.942 12.328 1.00 40.34 94 VAL A O 1
#

Sequence (94 aa):
AYTNLPSSYSVVGQALQQAITTGVFLRNPTPWITYWNVIASKAWAQIIVDHANYAQIPGILSSYNSQMYSYLQNNYNGTVASTYESGGYQPISV

Foldseek 3Di:
DDDDDDPPQDPVRVVVVVCVVVCQVPDDPDPCVVVVVVLVVVLCCVCPVVVDDPVCSVVSVVVSLVVVLVVCCVPPNNVRSVCVVVCVVPRDDD

Organism: NCBI:txid2823368

Radius of gyration: 18.65 Å; chains: 1; bounding box: 34×27×56 Å

Secondary structure (DSSP, 8-state):
--S---S---HHHHHHHHHHHTTSTTPPPPTTHHHHHHHHHHHHIIIIITT--GGGHHHHHHHHHHHHHHHHHHHH-HHHHHHHHTTTT-----

pLDDT: mean 79.71, std 18.64, range [40.34, 97.62]